Protein AF-A0A0E3QHF1-F1 (afdb_monomer)

Sequence (105 aa):
MGFLDRLFKKKIEGKTAEEWYRLATSETDPEKKIEYFDKVLKLKPDFAGVWNLRGLEYVILKRYEEAIASFDKALEIRPVYPEARYNKEDAETELRKMEMSEAKT

Secondary structure (DSSP, 8-state):
--HHHHHH---BTTB-HHHHHHHHHH---HHHHHHHHHHHHHH-TT-HHHHHHHHHHHHHTT-HHHHHHHHHHHHHH-S--HHHHHHHHHHHHHHHHHHHHHTT-

Organism: NCBI:txid1434109

pLDDT: mean 93.76, std 11.24, range [55.91, 98.88]

Nearest PDB structures (foldseek):
  6vfk-assembly1_A  TM=9.591E-01  e=1.036E-04  synthetic construct
  5hrz-assembly1_A  TM=9.539E-01  e=2.524E-04  synthetic construct
  2vyi-assembly2_B  TM=8.613E-01  e=1.216E-03  Homo sapiens
  1elw-assembly2_B  TM=8.370E-01  e=4.060E-03  Homo sapiens
  6qdl-assembly1_A  TM=8.344E-01  e=7.250E-02  Caenorhabditis elegans

Radius of gyration: 16.13 Å; Cα contacts (8 Å, |Δi|>4): 118; chains: 1; bounding box: 42×28×50 Å

Mean predicted aligned error: 4.38 Å

Solvent-accessible surface area (backbone atoms only — not comparable to full-atom values): 5623 Å² total; per-residue (Å²): 138,55,79,62,61,68,68,75,56,62,59,61,95,88,36,38,42,69,56,27,45,51,50,28,73,72,47,83,54,48,71,61,24,39,55,25,39,53,53,19,35,77,70,41,75,77,44,29,70,52,29,32,52,38,13,52,36,26,49,77,70,68,39,29,68,64,13,35,58,23,15,50,50,14,36,72,68,34,75,90,39,70,68,37,52,53,53,29,57,51,33,55,52,52,44,53,53,50,55,59,53,61,78,73,110

Structure (mmCIF, N/CA/C/O backbone):
data_AF-A0A0E3QHF1-F1
#
_entry.id   AF-A0A0E3QHF1-F1
#
loop_
_atom_site.group_PDB
_atom_site.id
_atom_site.type_symbol
_atom_site.label_atom_id
_atom_site.label_alt_id
_atom_site.label_comp_id
_atom_site.label_asym_id
_atom_site.label_entity_id
_atom_site.label_seq_id
_atom_site.pdbx_PDB_ins_code
_atom_site.Cartn_x
_atom_site.Cartn_y
_atom_site.Cartn_z
_atom_site.occupancy
_atom_site.B_iso_or_equiv
_atom_site.auth_seq_id
_atom_site.auth_comp_id
_atom_site.auth_asym_id
_atom_site.auth_atom_id
_atom_site.pdbx_PDB_model_num
ATOM 1 N N . MET A 1 1 ? 22.243 1.502 -28.410 1.00 59.91 1 MET A N 1
ATOM 2 C CA . MET A 1 1 ? 21.033 1.215 -27.605 1.00 59.91 1 MET A CA 1
ATOM 3 C C . MET A 1 1 ? 19.998 0.562 -28.499 1.00 59.91 1 MET A C 1
ATOM 5 O O . MET A 1 1 ? 19.655 1.139 -29.524 1.00 59.91 1 MET A O 1
ATOM 9 N N . GLY A 1 2 ? 19.583 -0.661 -28.163 1.00 68.44 2 GLY A N 1
ATOM 10 C CA . GLY A 1 2 ? 18.682 -1.474 -28.987 1.00 68.44 2 GLY A CA 1
ATOM 11 C C . GLY A 1 2 ? 17.204 -1.168 -28.735 1.00 68.44 2 GLY A C 1
ATOM 12 O O . GLY A 1 2 ? 16.838 -0.662 -27.681 1.00 68.44 2 GLY A O 1
ATOM 13 N N . PHE A 1 3 ? 16.342 -1.514 -29.691 1.00 64.12 3 PHE A N 1
ATOM 14 C CA . PHE A 1 3 ? 14.875 -1.432 -29.586 1.00 64.12 3 PHE A CA 1
ATOM 15 C C . PHE A 1 3 ? 14.327 -2.027 -28.271 1.00 64.12 3 PHE A C 1
ATOM 17 O O . PHE A 1 3 ? 13.407 -1.478 -27.669 1.00 64.12 3 PHE A O 1
ATOM 24 N N . LEU A 1 4 ? 14.979 -3.082 -27.774 1.00 55.91 4 LEU A N 1
ATOM 25 C CA . LEU A 1 4 ? 14.658 -3.745 -26.512 1.00 55.91 4 LEU A CA 1
ATOM 26 C C . LEU A 1 4 ? 14.948 -2.879 -25.271 1.00 55.91 4 LEU A C 1
ATOM 28 O O . LEU A 1 4 ? 14.126 -2.848 -24.363 1.00 55.91 4 LEU A O 1
ATOM 32 N N . ASP A 1 5 ? 16.028 -2.085 -25.245 1.00 56.81 5 ASP A N 1
ATOM 33 C CA . ASP A 1 5 ? 16.307 -1.158 -24.124 1.00 56.81 5 ASP A CA 1
ATOM 34 C C . ASP A 1 5 ? 15.168 -0.146 -23.925 1.00 56.81 5 ASP A C 1
ATOM 36 O O . ASP A 1 5 ? 14.873 0.267 -22.802 1.00 56.81 5 ASP A O 1
ATOM 40 N N . ARG A 1 6 ? 14.520 0.251 -25.028 1.00 57.88 6 ARG A N 1
ATOM 41 C CA . ARG A 1 6 ? 13.408 1.210 -25.042 1.00 57.88 6 ARG A CA 1
ATOM 42 C C . ARG A 1 6 ? 12.093 0.583 -24.560 1.00 57.88 6 ARG A C 1
ATOM 44 O O . ARG A 1 6 ? 11.258 1.292 -24.010 1.00 57.88 6 ARG A O 1
ATOM 51 N N . LEU A 1 7 ? 11.939 -0.732 -24.732 1.00 57.00 7 LEU A N 1
ATOM 52 C CA . LEU A 1 7 ? 10.815 -1.530 -24.233 1.00 57.00 7 LEU A CA 1
ATOM 53 C C . LEU A 1 7 ? 10.945 -1.851 -22.735 1.00 57.00 7 LEU A C 1
ATOM 55 O O . LEU A 1 7 ? 9.943 -1.839 -22.027 1.00 57.00 7 LEU A O 1
ATOM 59 N N . PHE A 1 8 ? 12.163 -2.085 -22.233 1.00 58.88 8 PHE A N 1
ATOM 60 C CA . PHE A 1 8 ? 12.375 -2.558 -20.856 1.00 58.88 8 PHE A CA 1
ATOM 61 C C . PHE A 1 8 ? 12.570 -1.466 -19.801 1.00 58.88 8 PHE A C 1
ATOM 63 O O . PHE A 1 8 ? 12.551 -1.765 -18.609 1.00 58.88 8 PHE A O 1
ATOM 70 N N . LYS A 1 9 ? 12.728 -0.197 -20.188 1.00 72.94 9 LYS A N 1
ATOM 71 C CA . LYS A 1 9 ? 12.908 0.905 -19.227 1.00 72.94 9 LYS A CA 1
ATOM 72 C C . LYS A 1 9 ? 11.850 1.977 -19.416 1.00 72.94 9 LYS A C 1
ATOM 74 O O . LYS A 1 9 ? 12.171 3.134 -19.686 1.00 72.94 9 LYS A O 1
ATOM 79 N N . LYS A 1 10 ? 10.576 1.597 -19.257 1.00 87.88 10 LYS A N 1
ATOM 80 C CA . LYS A 1 10 ? 9.510 2.589 -19.089 1.00 87.88 10 LYS A CA 1
ATOM 81 C C . LYS A 1 10 ? 9.854 3.438 -17.864 1.00 87.88 10 LYS A C 1
ATOM 83 O O . LYS A 1 10 ? 10.180 2.916 -16.797 1.00 87.88 10 LYS A O 1
ATOM 88 N N . LYS A 1 11 ? 9.829 4.751 -18.054 1.00 93.75 11 LYS A N 1
ATOM 89 C CA . LYS A 1 11 ? 10.159 5.737 -17.031 1.00 93.75 11 LYS A CA 1
ATOM 90 C C . LYS A 1 11 ? 8.994 6.689 -16.856 1.00 93.75 11 LYS A C 1
ATOM 92 O O . LYS A 1 11 ? 8.345 7.049 -17.835 1.00 93.75 11 LYS A O 1
ATOM 97 N N . ILE A 1 12 ? 8.789 7.134 -15.628 1.00 94.00 12 ILE A N 1
ATOM 98 C CA . ILE A 1 12 ? 7.993 8.323 -15.331 1.00 94.00 12 ILE A CA 1
ATOM 99 C C . ILE A 1 12 ? 8.872 9.279 -14.542 1.00 94.00 12 ILE A C 1
ATOM 101 O O . ILE A 1 12 ? 9.661 8.838 -13.703 1.00 94.00 12 ILE A O 1
ATOM 105 N N . GLU A 1 13 ? 8.798 10.567 -14.882 1.00 95.06 13 GLU A N 1
ATOM 106 C CA . GLU A 1 13 ? 9.640 11.605 -14.266 1.00 95.06 13 GLU A CA 1
ATOM 107 C C . GLU A 1 13 ? 11.145 11.239 -14.302 1.00 95.06 13 GLU A C 1
ATOM 109 O O . GLU A 1 13 ? 11.905 11.446 -13.359 1.00 95.06 13 GLU A O 1
ATOM 114 N N . GLY A 1 14 ? 11.585 10.623 -15.407 1.00 95.06 14 GLY A N 1
ATOM 115 C CA . GLY A 1 14 ? 12.985 10.247 -15.639 1.00 95.06 14 GLY A CA 1
ATOM 116 C C . GLY A 1 14 ? 13.482 8.994 -14.903 1.00 95.06 14 GLY A C 1
ATOM 117 O O . GLY A 1 14 ? 14.601 8.548 -15.187 1.00 95.06 14 GLY A O 1
ATOM 118 N N . LYS A 1 15 ? 12.667 8.383 -14.032 1.00 95.81 15 LYS A N 1
ATOM 119 C CA . LYS A 1 15 ? 13.035 7.216 -13.215 1.00 95.81 15 LYS A CA 1
ATOM 120 C C . LYS A 1 15 ? 12.223 5.969 -13.569 1.00 95.81 15 LYS A C 1
ATOM 122 O O . LYS A 1 1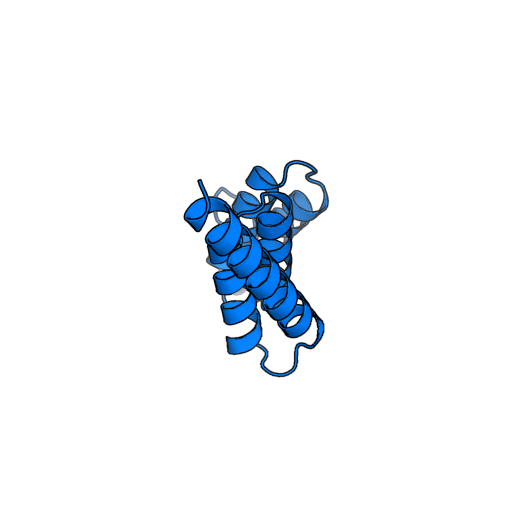5 ? 11.070 6.044 -13.990 1.00 95.81 15 LYS A O 1
ATOM 127 N N . THR A 1 16 ? 12.865 4.820 -13.421 1.00 96.06 16 THR A N 1
ATOM 128 C CA . THR A 1 16 ? 12.299 3.472 -13.561 1.00 96.06 16 THR A CA 1
ATOM 129 C C . THR A 1 16 ? 11.511 3.063 -12.316 1.00 96.06 16 THR A C 1
ATOM 131 O O . THR A 1 16 ? 11.594 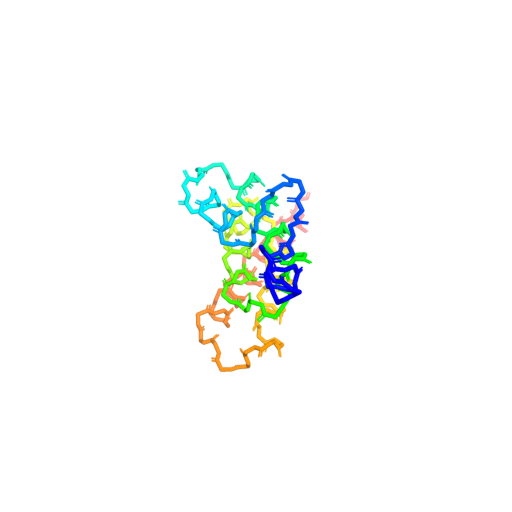3.712 -11.272 1.00 96.06 16 THR A O 1
ATOM 134 N N . ALA A 1 17 ? 10.771 1.956 -12.407 1.00 95.38 17 ALA A N 1
ATOM 135 C CA . ALA A 1 17 ? 10.081 1.378 -11.258 1.00 95.38 17 ALA A CA 1
ATOM 136 C C . ALA A 1 17 ? 11.070 0.983 -10.153 1.00 95.38 17 ALA A C 1
ATOM 138 O O . ALA A 1 17 ? 10.803 1.234 -8.985 1.00 95.38 17 ALA A O 1
ATOM 139 N N . GLU A 1 18 ? 12.234 0.423 -10.500 1.00 95.50 18 GLU A N 1
ATOM 140 C CA . GLU A 1 18 ? 13.254 0.056 -9.512 1.00 95.50 18 GLU A CA 1
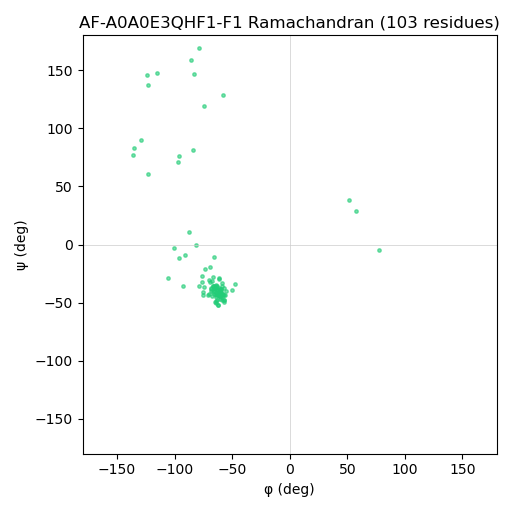ATOM 141 C C . GLU A 1 18 ? 13.831 1.285 -8.797 1.00 95.50 18 GLU A C 1
ATOM 143 O O . GLU A 1 18 ? 14.114 1.240 -7.602 1.00 95.50 18 GLU A O 1
ATOM 148 N N . GLU A 1 19 ? 14.014 2.394 -9.515 1.00 97.25 19 GLU A N 1
ATOM 149 C CA . GLU A 1 19 ? 14.500 3.644 -8.928 1.00 97.25 19 GLU A CA 1
ATOM 150 C C . GLU A 1 19 ? 13.468 4.293 -8.009 1.00 97.25 19 GLU A C 1
ATOM 152 O O . GLU A 1 19 ? 13.836 4.724 -6.918 1.00 97.25 19 GLU A O 1
ATOM 157 N N . TRP A 1 20 ? 12.192 4.317 -8.406 1.00 98.31 20 TRP A N 1
ATOM 158 C CA . TRP A 1 20 ? 11.111 4.776 -7.532 1.00 98.31 20 TRP A CA 1
ATOM 159 C C . TRP A 1 20 ? 10.952 3.890 -6.298 1.00 98.31 20 TRP A C 1
ATOM 161 O O . TRP A 1 20 ? 10.830 4.409 -5.193 1.00 98.31 20 TRP A O 1
ATOM 171 N N . TYR A 1 21 ? 11.046 2.570 -6.461 1.00 98.06 21 TYR A N 1
ATOM 172 C CA . TYR A 1 21 ? 10.984 1.630 -5.345 1.00 98.06 21 TYR A CA 1
ATOM 173 C C . TYR A 1 21 ? 12.133 1.853 -4.360 1.00 98.06 21 TYR A C 1
ATOM 175 O O . TYR A 1 21 ? 11.908 1.909 -3.156 1.00 98.06 21 TYR A O 1
ATOM 183 N N . ARG A 1 22 ? 13.358 2.066 -4.860 1.00 98.31 22 ARG A N 1
ATOM 184 C CA . ARG A 1 22 ? 14.511 2.381 -4.006 1.00 98.31 22 ARG A CA 1
ATOM 185 C C . ARG A 1 22 ? 14.276 3.648 -3.186 1.00 98.31 22 ARG A C 1
ATOM 187 O O . ARG A 1 22 ? 14.539 3.630 -1.988 1.00 98.31 22 ARG A O 1
ATOM 194 N N . LEU A 1 23 ? 13.762 4.708 -3.817 1.00 98.19 23 LEU A N 1
ATOM 195 C CA . LEU A 1 23 ? 13.423 5.950 -3.120 1.00 98.19 23 LEU A CA 1
ATOM 196 C C . LEU A 1 23 ? 12.370 5.710 -2.035 1.00 98.19 23 LEU A C 1
ATOM 198 O O . LEU A 1 23 ? 12.574 6.148 -0.909 1.00 98.19 23 LEU A O 1
ATOM 202 N N . ALA A 1 24 ? 11.317 4.944 -2.335 1.00 97.75 24 ALA A N 1
ATOM 203 C CA . ALA A 1 24 ? 10.298 4.565 -1.357 1.00 97.75 24 ALA A CA 1
ATOM 204 C C . ALA A 1 24 ? 10.882 3.799 -0.160 1.00 97.75 24 ALA A C 1
ATOM 206 O O . ALA A 1 24 ? 10.531 4.076 0.980 1.00 97.75 24 ALA A O 1
ATOM 207 N N . THR A 1 25 ? 11.815 2.871 -0.388 1.00 96.12 25 THR A N 1
ATOM 208 C CA . THR A 1 25 ? 12.440 2.103 0.704 1.00 96.12 25 THR A CA 1
ATOM 209 C C . THR A 1 25 ? 13.436 2.902 1.546 1.00 96.12 25 THR A C 1
ATOM 211 O O . THR A 1 25 ? 13.725 2.503 2.669 1.00 96.12 25 THR A O 1
ATOM 214 N N . SER A 1 26 ? 13.981 4.002 1.015 1.00 97.00 26 SER A N 1
ATOM 215 C CA . SER A 1 26 ? 14.901 4.893 1.739 1.00 97.00 26 SER A CA 1
ATOM 216 C C . SER A 1 26 ? 14.216 6.103 2.376 1.00 97.00 26 SER A C 1
ATOM 218 O O . SER A 1 26 ? 14.854 6.837 3.124 1.00 97.00 26 SER A O 1
ATOM 220 N N . GLU A 1 27 ? 12.956 6.350 2.029 1.00 97.88 27 GLU A N 1
ATOM 221 C CA . GLU A 1 27 ? 12.163 7.455 2.555 1.00 97.88 27 GLU A CA 1
ATOM 222 C C . GLU A 1 27 ? 11.547 7.067 3.904 1.00 97.88 27 GLU A C 1
ATOM 224 O O . GLU A 1 27 ? 11.214 5.905 4.147 1.00 97.88 27 GLU A O 1
ATOM 229 N N . THR A 1 28 ? 11.413 8.051 4.788 1.00 97.38 28 THR A N 1
ATOM 230 C CA . THR A 1 28 ? 10.838 7.886 6.128 1.00 97.38 28 THR A CA 1
ATOM 231 C C . THR A 1 28 ? 9.434 8.464 6.226 1.00 97.38 28 THR A C 1
ATOM 233 O O . THR A 1 28 ? 8.645 7.993 7.037 1.00 97.38 28 THR A O 1
ATOM 236 N N . ASP A 1 29 ? 9.127 9.483 5.420 1.00 98.25 29 ASP A N 1
ATOM 237 C CA . ASP A 1 29 ? 7.816 10.124 5.406 1.00 98.25 29 ASP A CA 1
ATOM 238 C C . ASP A 1 29 ? 6.770 9.235 4.697 1.00 98.25 29 ASP A C 1
ATOM 240 O O . ASP A 1 29 ? 6.940 8.923 3.513 1.00 98.25 29 ASP A O 1
ATOM 244 N N . PRO A 1 30 ? 5.692 8.812 5.383 1.00 98.06 30 PRO A N 1
ATOM 245 C CA . PRO A 1 30 ? 4.728 7.864 4.823 1.00 98.06 30 PRO A CA 1
ATOM 246 C C . PRO A 1 30 ? 3.967 8.407 3.603 1.00 98.06 30 PRO A C 1
ATOM 248 O O . PRO A 1 30 ? 3.743 7.658 2.654 1.00 98.06 30 PRO A O 1
ATOM 251 N N . GLU A 1 31 ? 3.629 9.700 3.561 1.00 98.50 31 GLU A N 1
ATOM 252 C CA . GLU A 1 31 ? 2.942 10.303 2.406 1.00 98.50 31 GLU A CA 1
ATOM 253 C C . GLU A 1 31 ? 3.850 10.297 1.165 1.00 98.50 31 GLU A C 1
ATOM 255 O O . GLU A 1 31 ? 3.432 9.897 0.074 1.00 98.50 31 GLU A O 1
ATOM 260 N N . LYS A 1 32 ? 5.136 10.637 1.321 1.00 98.38 32 LYS A N 1
ATOM 261 C CA . LYS A 1 32 ? 6.109 10.535 0.219 1.00 98.38 32 LYS A CA 1
ATOM 262 C C . LYS A 1 32 ? 6.348 9.096 -0.224 1.00 98.38 32 LYS A C 1
ATOM 264 O O . LYS A 1 32 ? 6.489 8.843 -1.422 1.00 98.38 32 LYS A O 1
ATOM 269 N N . LYS A 1 33 ? 6.387 8.136 0.708 1.00 98.62 33 LYS A N 1
ATOM 270 C CA . LYS A 1 33 ? 6.508 6.708 0.364 1.00 98.62 33 LYS A CA 1
ATOM 271 C C . LYS A 1 33 ? 5.334 6.249 -0.486 1.00 98.62 33 LYS A C 1
ATOM 273 O O . LYS A 1 33 ? 5.562 5.586 -1.497 1.00 98.62 33 LYS A O 1
ATOM 278 N N . ILE A 1 34 ? 4.112 6.645 -0.129 1.00 98.81 34 ILE A N 1
ATOM 279 C CA . ILE A 1 34 ? 2.907 6.382 -0.924 1.00 98.81 34 ILE A CA 1
ATOM 280 C C . ILE A 1 34 ? 3.049 6.982 -2.322 1.00 98.81 34 ILE A C 1
ATOM 282 O O . ILE A 1 34 ? 2.843 6.267 -3.301 1.00 98.81 34 ILE A O 1
ATOM 286 N N . GLU A 1 35 ? 3.481 8.241 -2.446 1.00 98.62 35 GLU A N 1
ATOM 287 C CA . GLU A 1 35 ? 3.677 8.879 -3.756 1.00 98.62 35 GLU A CA 1
ATOM 288 C C . GLU A 1 35 ? 4.693 8.108 -4.622 1.00 98.62 35 GLU A C 1
ATOM 290 O O . GLU A 1 35 ? 4.484 7.885 -5.820 1.00 98.62 35 GLU A O 1
ATOM 295 N N . TYR A 1 36 ? 5.797 7.652 -4.027 1.00 98.69 36 TYR A N 1
ATOM 296 C CA . TYR A 1 36 ? 6.791 6.845 -4.730 1.00 98.69 36 TYR A CA 1
ATOM 297 C C . TYR A 1 36 ? 6.260 5.454 -5.091 1.00 98.69 36 TYR A C 1
ATOM 299 O O . TYR A 1 36 ? 6.498 4.993 -6.210 1.00 98.69 36 TYR A O 1
ATOM 307 N N . PHE A 1 37 ? 5.503 4.793 -4.214 1.00 98.69 37 PHE A N 1
ATOM 308 C CA . PHE A 1 37 ? 4.844 3.527 -4.534 1.00 98.69 37 PHE A CA 1
ATOM 309 C C . PHE A 1 37 ? 3.805 3.686 -5.647 1.00 98.69 37 PHE A C 1
ATOM 311 O O . PHE A 1 37 ? 3.785 2.865 -6.562 1.00 98.69 37 PHE A O 1
ATOM 318 N N . ASP A 1 38 ? 3.034 4.772 -5.672 1.00 98.69 38 ASP A N 1
ATOM 319 C CA . ASP A 1 38 ? 2.117 5.089 -6.772 1.00 98.69 38 ASP A CA 1
ATOM 320 C C . ASP A 1 38 ? 2.867 5.227 -8.101 1.00 98.69 38 ASP A C 1
ATOM 322 O O . ASP A 1 38 ? 2.404 4.765 -9.149 1.00 98.69 38 ASP A O 1
ATOM 326 N N . LYS A 1 39 ? 4.071 5.809 -8.075 1.00 98.56 39 LYS A N 1
ATOM 327 C CA . LYS A 1 39 ? 4.948 5.877 -9.249 1.00 98.56 39 LYS A CA 1
ATOM 328 C C . LYS A 1 39 ? 5.438 4.492 -9.687 1.00 98.56 39 LYS A C 1
ATOM 330 O O . LYS A 1 39 ? 5.439 4.196 -10.886 1.00 98.56 39 LYS A O 1
ATOM 335 N N . VAL A 1 40 ? 5.786 3.611 -8.748 1.00 98.31 40 VAL A N 1
ATOM 336 C CA . VAL A 1 40 ? 6.107 2.207 -9.063 1.00 98.31 40 VAL A CA 1
ATOM 337 C C . VAL A 1 40 ? 4.907 1.508 -9.702 1.00 98.31 40 VAL A C 1
ATOM 339 O O . VAL A 1 40 ? 5.061 0.885 -10.750 1.00 98.31 40 VAL A O 1
ATOM 342 N N . LEU A 1 41 ? 3.710 1.663 -9.136 1.00 98.19 41 LEU A N 1
ATOM 343 C CA . LEU A 1 41 ? 2.484 0.997 -9.585 1.00 98.19 41 LEU A CA 1
ATOM 344 C C . LEU A 1 41 ? 1.974 1.521 -10.936 1.00 98.19 41 LEU A C 1
ATOM 346 O O . LEU A 1 41 ? 1.458 0.748 -11.737 1.00 98.19 41 LEU A O 1
ATOM 350 N N . LYS A 1 42 ? 2.210 2.797 -11.273 1.00 97.62 42 LYS A N 1
ATOM 351 C CA . LYS A 1 42 ? 1.984 3.333 -12.635 1.00 97.62 42 LYS A CA 1
ATOM 352 C C . LYS A 1 42 ? 2.849 2.644 -13.699 1.00 97.62 42 LYS A C 1
ATOM 354 O O . LYS A 1 42 ? 2.481 2.601 -14.878 1.00 97.62 42 LYS A O 1
ATOM 359 N N . LEU A 1 43 ? 4.026 2.156 -13.309 1.00 95.94 43 LEU A N 1
ATOM 360 C CA . LEU A 1 43 ? 4.958 1.451 -14.188 1.00 95.94 43 LEU A CA 1
ATOM 361 C C . LEU A 1 43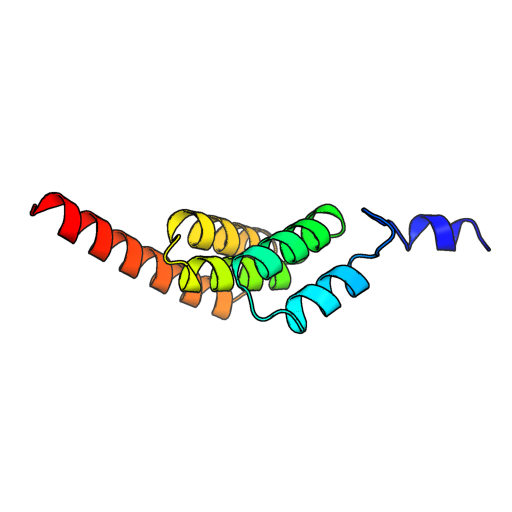 ? 4.763 -0.073 -14.157 1.00 95.94 43 LEU A C 1
ATOM 363 O O . LEU A 1 43 ? 4.929 -0.706 -15.198 1.00 95.94 43 LEU A O 1
ATOM 367 N N . LYS A 1 44 ? 4.417 -0.637 -12.994 1.00 96.44 44 LYS A N 1
ATOM 368 C CA . LYS A 1 44 ? 4.226 -2.071 -12.720 1.00 96.44 44 LYS A CA 1
ATOM 369 C C . LYS A 1 44 ? 2.957 -2.287 -11.873 1.00 96.44 44 LYS A C 1
ATOM 371 O O . LYS A 1 44 ? 3.060 -2.471 -10.658 1.00 96.44 44 LYS A O 1
ATOM 376 N N . PRO A 1 45 ? 1.759 -2.218 -12.481 1.00 97.44 45 PRO A N 1
ATOM 377 C CA . PRO A 1 45 ? 0.492 -2.287 -11.744 1.00 97.44 45 PRO A CA 1
ATOM 378 C C . PRO A 1 45 ? 0.211 -3.667 -11.137 1.00 97.44 45 PRO A C 1
ATOM 380 O O . PRO A 1 45 ? -0.578 -3.774 -10.205 1.00 97.44 45 PRO A O 1
ATOM 383 N N . ASP A 1 46 ? 0.871 -4.711 -11.632 1.00 97.44 46 ASP A N 1
ATOM 384 C CA . ASP A 1 46 ? 0.804 -6.101 -11.178 1.00 97.44 46 ASP A CA 1
ATOM 385 C C . ASP A 1 46 ? 1.802 -6.419 -10.046 1.00 97.44 46 ASP A C 1
ATOM 387 O O . ASP A 1 46 ? 2.000 -7.576 -9.674 1.00 97.44 46 ASP A O 1
ATOM 391 N N . PHE A 1 47 ? 2.443 -5.409 -9.453 1.00 97.94 47 PHE A N 1
ATOM 392 C CA . PHE A 1 47 ? 3.377 -5.628 -8.356 1.00 97.94 47 PHE A CA 1
ATOM 393 C C . PHE A 1 47 ? 2.642 -5.724 -7.008 1.00 97.94 47 PHE A C 1
ATOM 395 O O . PHE A 1 47 ? 2.623 -4.780 -6.217 1.00 97.94 47 PHE A O 1
ATOM 402 N N . ALA A 1 48 ? 2.092 -6.906 -6.707 1.00 98.62 48 ALA A N 1
ATOM 403 C CA . ALA A 1 48 ? 1.340 -7.178 -5.472 1.00 98.62 48 ALA A CA 1
ATOM 404 C C . ALA A 1 48 ? 2.070 -6.751 -4.181 1.00 98.62 48 ALA A C 1
ATOM 406 O O . ALA A 1 48 ? 1.453 -6.223 -3.260 1.00 98.62 48 ALA A O 1
ATOM 407 N N . GLY A 1 49 ? 3.392 -6.945 -4.113 1.00 98.50 49 GLY A N 1
ATOM 408 C CA . GLY A 1 49 ? 4.192 -6.539 -2.952 1.00 98.50 49 GLY A CA 1
ATOM 409 C C . GLY A 1 49 ? 4.159 -5.030 -2.691 1.00 98.50 49 GLY A C 1
ATOM 410 O O . GLY A 1 49 ? 4.084 -4.611 -1.541 1.00 98.50 49 GLY A O 1
ATOM 411 N N . VAL A 1 50 ? 4.151 -4.210 -3.745 1.00 98.62 50 VAL A N 1
ATOM 412 C CA . VAL A 1 50 ? 4.103 -2.745 -3.617 1.00 98.62 50 VAL A CA 1
ATOM 413 C C . VAL A 1 50 ? 2.712 -2.270 -3.217 1.00 98.62 50 VAL A C 1
ATOM 415 O O . VAL A 1 50 ? 2.608 -1.364 -2.398 1.00 98.62 50 VAL A O 1
ATOM 418 N N . TRP A 1 51 ? 1.652 -2.914 -3.709 1.00 98.88 51 TRP A N 1
ATOM 419 C CA . TRP A 1 51 ? 0.295 -2.673 -3.211 1.00 98.88 51 TRP A CA 1
ATOM 420 C C . TRP A 1 51 ? 0.182 -2.946 -1.706 1.00 98.88 51 TRP A C 1
ATOM 422 O O . TRP A 1 51 ? -0.362 -2.122 -0.978 1.00 98.88 51 TRP A O 1
ATOM 432 N N . ASN A 1 52 ? 0.772 -4.042 -1.217 1.00 98.81 52 ASN A N 1
ATOM 433 C CA . ASN A 1 52 ? 0.814 -4.323 0.219 1.00 98.81 52 ASN A CA 1
ATOM 434 C C . ASN A 1 52 ? 1.626 -3.272 1.000 1.00 98.81 52 ASN A C 1
ATOM 436 O O . ASN A 1 52 ? 1.171 -2.794 2.032 1.00 98.81 52 ASN A O 1
ATOM 440 N N . LEU A 1 53 ? 2.807 -2.875 0.512 1.00 98.75 53 LEU A N 1
ATOM 441 C CA . LEU A 1 53 ? 3.619 -1.844 1.173 1.00 98.75 53 LEU A CA 1
ATOM 442 C C . LEU A 1 53 ? 2.900 -0.491 1.222 1.00 98.75 53 LEU A C 1
ATOM 444 O O . LEU A 1 53 ? 2.866 0.140 2.270 1.00 98.75 53 LEU A O 1
ATOM 448 N N . ARG A 1 54 ? 2.260 -0.083 0.124 1.00 98.81 54 ARG A N 1
ATOM 449 C CA . ARG A 1 54 ? 1.421 1.120 0.066 1.00 98.81 54 ARG A CA 1
ATOM 450 C C . ARG A 1 54 ? 0.306 1.080 1.113 1.00 98.81 54 ARG A C 1
ATOM 452 O O . ARG A 1 54 ? 0.087 2.076 1.792 1.00 98.81 54 ARG A O 1
ATOM 459 N N . GLY A 1 55 ? -0.363 -0.065 1.268 1.00 98.81 55 GLY A N 1
ATOM 460 C CA . GLY A 1 55 ? -1.389 -0.252 2.295 1.00 98.81 55 GLY A CA 1
ATOM 461 C C . GLY A 1 55 ? -0.854 -0.056 3.714 1.00 98.81 55 GLY A C 1
ATOM 462 O O . GLY A 1 55 ? -1.481 0.634 4.510 1.00 98.81 55 GLY A O 1
ATOM 463 N N . LEU A 1 56 ? 0.339 -0.579 4.015 1.00 98.81 56 LEU A N 1
ATOM 464 C CA . LEU A 1 56 ? 0.984 -0.389 5.320 1.00 98.81 56 LEU A CA 1
ATOM 465 C C . LEU A 1 56 ? 1.286 1.086 5.625 1.00 98.81 56 LEU A C 1
ATOM 467 O O . LEU A 1 56 ? 1.085 1.523 6.755 1.00 98.81 56 LEU A O 1
ATOM 471 N N . GLU A 1 57 ? 1.717 1.874 4.637 1.00 98.81 57 GLU A N 1
ATOM 472 C CA . GLU A 1 57 ? 1.934 3.313 4.850 1.00 98.81 57 GLU A CA 1
ATOM 473 C C . GLU A 1 57 ? 0.620 4.059 5.140 1.00 98.81 57 GLU A C 1
ATOM 475 O O . GLU A 1 57 ? 0.592 4.952 5.986 1.00 98.81 57 GLU A O 1
ATOM 480 N N . TYR A 1 58 ? -0.495 3.661 4.515 1.00 98.88 58 TYR A N 1
ATOM 481 C CA . TYR A 1 58 ? -1.812 4.206 4.861 1.00 98.88 58 TYR A CA 1
ATOM 482 C C . TYR A 1 58 ? -2.268 3.814 6.272 1.00 98.88 58 TYR A C 1
ATOM 484 O O . TYR A 1 58 ? -2.858 4.644 6.964 1.00 98.88 58 TYR A O 1
ATOM 492 N N . VAL A 1 59 ? -1.944 2.601 6.741 1.00 98.62 59 VAL A N 1
ATOM 493 C CA . VAL A 1 59 ? -2.191 2.192 8.138 1.00 98.62 59 VAL A CA 1
ATOM 494 C C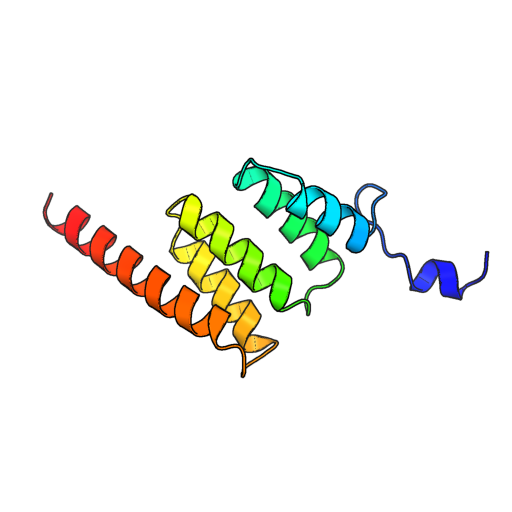 . VAL A 1 59 ? -1.433 3.094 9.115 1.00 98.62 59 VAL A C 1
ATOM 496 O O . VAL A 1 59 ? -2.019 3.548 10.096 1.00 98.62 59 VAL A O 1
ATOM 499 N N . ILE A 1 60 ? -0.165 3.420 8.834 1.00 98.31 60 ILE A N 1
ATOM 500 C CA . ILE A 1 60 ? 0.632 4.357 9.655 1.00 98.31 60 ILE A CA 1
ATOM 501 C C . ILE A 1 60 ? -0.060 5.725 9.755 1.00 98.31 60 ILE A C 1
ATOM 503 O O . ILE A 1 60 ? -0.062 6.350 10.817 1.00 98.31 60 ILE A O 1
ATOM 507 N N . LEU A 1 61 ? -0.686 6.166 8.665 1.00 98.44 61 LEU A N 1
ATOM 508 C CA . LEU A 1 61 ? -1.439 7.417 8.581 1.00 98.44 61 LEU A CA 1
ATOM 509 C C . LEU A 1 61 ? -2.873 7.327 9.127 1.00 98.44 61 LEU A C 1
ATOM 511 O O . LEU A 1 61 ? -3.581 8.331 9.106 1.00 98.44 61 LEU A O 1
ATOM 515 N N . LYS A 1 62 ? -3.306 6.156 9.617 1.00 97.94 62 LYS A N 1
ATOM 516 C CA . LYS A 1 62 ? -4.686 5.865 10.057 1.00 97.94 62 LYS A CA 1
ATOM 517 C C . LYS A 1 62 ? -5.751 6.092 8.974 1.00 97.94 62 LYS A C 1
ATOM 519 O O . LYS A 1 62 ? -6.896 6.405 9.276 1.00 97.94 62 LYS A O 1
ATOM 524 N N . ARG A 1 63 ? -5.363 5.938 7.709 1.00 98.62 63 ARG A N 1
ATOM 525 C CA . ARG A 1 63 ? -6.219 6.042 6.518 1.00 98.62 63 ARG A CA 1
ATOM 526 C C . ARG A 1 63 ? -6.650 4.638 6.099 1.00 98.62 63 ARG A C 1
ATOM 528 O O . ARG A 1 63 ? -6.101 4.046 5.168 1.00 98.62 63 ARG A O 1
ATOM 535 N N . TYR A 1 64 ? -7.523 4.037 6.902 1.00 98.62 64 TYR A N 1
ATOM 536 C CA . TYR A 1 64 ? -7.781 2.597 6.846 1.00 98.62 64 TYR A CA 1
ATOM 537 C C . TYR A 1 64 ? -8.507 2.174 5.566 1.00 98.62 64 TYR A C 1
ATOM 539 O O . TYR A 1 64 ? -8.221 1.106 5.029 1.00 98.62 64 TYR A O 1
ATOM 547 N N . GLU A 1 65 ? -9.371 3.018 5.012 1.00 98.69 65 GLU A N 1
ATOM 548 C CA . GLU A 1 65 ? -10.077 2.766 3.759 1.00 98.69 65 GLU A CA 1
ATOM 549 C C . GLU A 1 65 ? -9.105 2.639 2.577 1.00 98.69 65 GLU A C 1
ATOM 551 O O . GLU A 1 65 ? -9.170 1.673 1.809 1.00 98.69 65 GLU A O 1
ATOM 556 N N . GLU A 1 66 ? -8.149 3.565 2.439 1.00 98.81 66 GLU A N 1
ATOM 557 C CA . GLU A 1 66 ? -7.119 3.478 1.399 1.00 98.81 66 GLU A CA 1
ATOM 558 C C . GLU A 1 66 ? -6.145 2.314 1.626 1.00 98.81 66 GLU A C 1
ATOM 560 O O . GLU A 1 66 ? -5.649 1.719 0.655 1.00 98.81 66 GLU A O 1
ATOM 565 N N . ALA A 1 67 ? -5.885 1.959 2.889 1.00 98.88 67 ALA A N 1
ATOM 566 C CA . ALA A 1 67 ? -5.103 0.779 3.231 1.00 98.88 67 ALA A CA 1
ATOM 567 C C . ALA A 1 67 ? -5.789 -0.502 2.736 1.00 98.88 67 ALA A C 1
ATOM 569 O O . ALA A 1 67 ? -5.179 -1.273 1.989 1.00 98.88 67 ALA A O 1
ATOM 570 N N . ILE A 1 68 ? -7.071 -0.685 3.072 1.00 98.88 68 ILE A N 1
ATOM 571 C CA . ILE A 1 68 ? -7.892 -1.833 2.662 1.00 98.88 68 ILE A CA 1
ATOM 572 C C . ILE A 1 68 ? -7.930 -1.943 1.137 1.00 98.88 68 ILE A C 1
ATOM 574 O O . ILE A 1 68 ? -7.627 -3.008 0.600 1.00 98.88 68 ILE A O 1
ATOM 578 N N . ALA A 1 69 ? -8.185 -0.839 0.427 1.00 98.88 69 ALA A N 1
ATOM 579 C CA . ALA A 1 69 ? -8.187 -0.827 -1.036 1.00 98.88 69 ALA A CA 1
ATOM 580 C C . ALA A 1 69 ? -6.836 -1.269 -1.635 1.00 98.88 69 ALA A C 1
ATOM 582 O O . ALA A 1 69 ? -6.788 -1.943 -2.668 1.00 98.88 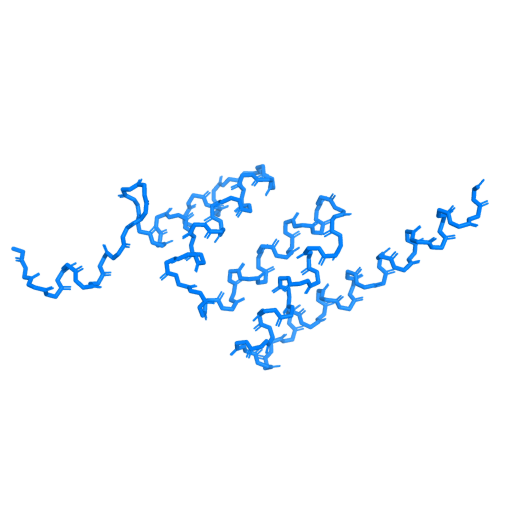69 ALA A O 1
ATOM 583 N N . SER A 1 70 ? -5.726 -0.916 -0.980 1.00 98.88 70 SER A N 1
ATOM 584 C CA . SER A 1 70 ? -4.384 -1.328 -1.403 1.00 98.88 70 SER A CA 1
ATOM 585 C C . SER A 1 70 ? -4.142 -2.821 -1.156 1.00 98.88 70 SER A C 1
ATOM 587 O O . SER A 1 70 ? -3.630 -3.512 -2.038 1.00 98.88 70 SER A O 1
ATOM 589 N N . PHE A 1 71 ? -4.547 -3.350 0.002 1.00 98.88 71 PHE A N 1
ATOM 590 C CA . PHE A 1 71 ? -4.437 -4.782 0.293 1.00 98.88 71 PHE A CA 1
ATOM 591 C C . PHE A 1 71 ? -5.341 -5.628 -0.606 1.00 98.88 71 PHE A C 1
ATOM 593 O O . PHE A 1 71 ? -4.909 -6.677 -1.084 1.00 98.88 71 PHE A O 1
ATOM 600 N N . ASP A 1 72 ? -6.545 -5.150 -0.920 1.00 98.88 72 ASP A N 1
ATOM 601 C CA . ASP A 1 72 ? -7.440 -5.801 -1.875 1.00 98.88 72 ASP A CA 1
ATOM 602 C C . ASP A 1 72 ? -6.806 -5.919 -3.256 1.00 98.88 72 ASP A C 1
ATOM 604 O O . ASP A 1 72 ? -6.823 -6.997 -3.848 1.00 98.88 72 ASP A O 1
ATOM 608 N N . LYS A 1 73 ? -6.148 -4.860 -3.743 1.00 98.81 73 LYS A N 1
ATOM 609 C CA . LYS A 1 73 ? -5.391 -4.942 -4.998 1.00 98.81 73 LYS A CA 1
ATOM 610 C C . LYS A 1 73 ? -4.228 -5.925 -4.926 1.00 98.81 73 LYS A C 1
ATOM 612 O O . LYS A 1 73 ? -4.009 -6.672 -5.880 1.00 98.81 73 LYS A O 1
ATOM 617 N N . ALA A 1 74 ? -3.510 -5.986 -3.804 1.00 98.81 74 ALA A N 1
ATOM 618 C CA . ALA A 1 74 ? -2.462 -6.987 -3.611 1.00 98.81 74 ALA A CA 1
ATOM 619 C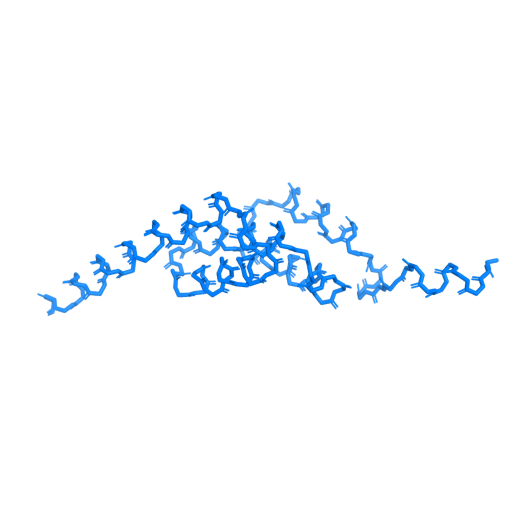 C . ALA A 1 74 ? -3.013 -8.425 -3.682 1.00 98.81 74 ALA A C 1
ATOM 621 O O . ALA A 1 74 ? -2.377 -9.287 -4.292 1.00 98.81 74 ALA A O 1
ATOM 622 N N . LEU A 1 75 ? -4.189 -8.672 -3.096 1.00 98.81 75 LEU A N 1
ATOM 623 C CA . LEU A 1 75 ? -4.861 -9.975 -3.071 1.00 98.81 75 LEU A CA 1
ATOM 624 C C . LEU A 1 75 ? -5.529 -10.336 -4.407 1.00 98.81 75 LEU A C 1
ATOM 626 O O . LEU A 1 75 ? -5.544 -11.508 -4.770 1.00 98.81 75 LEU A O 1
ATOM 630 N N . GLU A 1 76 ? -6.025 -9.358 -5.167 1.00 98.69 76 GLU A N 1
ATOM 631 C CA . GLU A 1 76 ? -6.532 -9.561 -6.532 1.00 98.69 76 GLU A CA 1
ATOM 632 C C . GLU A 1 76 ? -5.422 -10.092 -7.450 1.00 98.69 76 GLU A C 1
ATOM 634 O O . GLU A 1 76 ? -5.625 -11.040 -8.207 1.00 98.69 76 GLU A O 1
ATOM 639 N N . ILE A 1 77 ? -4.221 -9.517 -7.337 1.00 98.56 77 ILE A N 1
ATOM 640 C CA . ILE A 1 77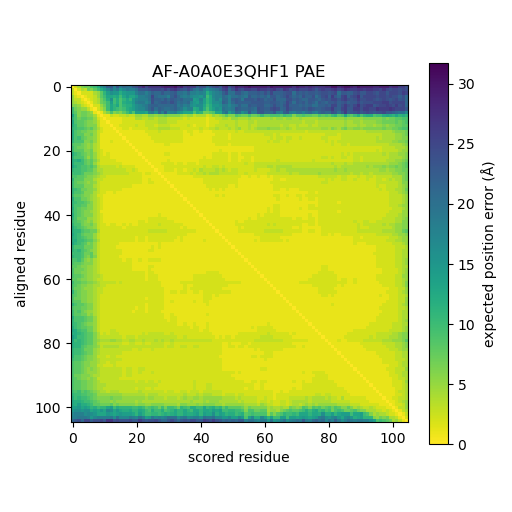 ? -3.050 -9.920 -8.124 1.00 98.56 77 ILE A CA 1
ATOM 641 C C . ILE A 1 77 ? -2.456 -11.232 -7.601 1.00 98.56 77 ILE A C 1
ATOM 643 O O . ILE A 1 77 ? -2.073 -12.107 -8.379 1.00 98.56 77 ILE A O 1
ATOM 647 N N . ARG A 1 78 ? -2.341 -11.370 -6.274 1.00 98.50 78 ARG A N 1
ATOM 648 C CA . ARG A 1 78 ? -1.794 -12.557 -5.613 1.00 98.50 78 ARG A CA 1
ATOM 649 C C . ARG A 1 78 ? -2.753 -13.048 -4.522 1.00 98.50 78 ARG A C 1
ATOM 651 O O . ARG A 1 78 ? -2.579 -12.687 -3.359 1.00 98.50 78 ARG A O 1
ATOM 658 N N . PRO A 1 79 ? -3.697 -13.947 -4.862 1.00 98.44 79 PRO A N 1
ATOM 659 C CA . PRO A 1 79 ? -4.703 -14.440 -3.913 1.00 98.44 79 PRO A CA 1
ATOM 660 C C . PRO A 1 79 ? -4.122 -15.189 -2.708 1.00 98.44 79 PRO A C 1
ATOM 662 O O . PRO A 1 79 ? -4.696 -15.173 -1.618 1.00 98.44 79 PRO A O 1
ATOM 665 N N . VAL A 1 80 ? -2.966 -15.837 -2.893 1.00 98.44 80 VAL A N 1
ATOM 666 C CA . VAL A 1 80 ? -2.203 -16.492 -1.823 1.00 98.44 80 VAL A CA 1
ATOM 667 C C . VAL A 1 80 ? -1.120 -15.528 -1.333 1.00 98.44 80 VAL A C 1
ATOM 669 O O . VAL A 1 80 ? 0.051 -15.644 -1.692 1.00 98.44 80 VAL A O 1
ATOM 672 N N . TYR A 1 81 ? -1.534 -14.531 -0.549 1.00 98.50 81 TYR A N 1
ATOM 673 C CA . TYR A 1 81 ? -0.644 -13.558 0.088 1.00 98.50 81 TYR A CA 1
ATOM 674 C C . TYR A 1 81 ? -1.060 -13.348 1.558 1.00 98.50 81 TYR A C 1
ATOM 676 O O . TYR A 1 81 ? -1.811 -12.417 1.857 1.00 98.50 81 TYR A O 1
ATOM 684 N N . PRO A 1 82 ? -0.624 -14.234 2.477 1.00 98.50 82 PRO A N 1
ATOM 685 C CA . PRO A 1 82 ? -1.062 -14.228 3.874 1.00 98.50 82 PRO A CA 1
ATOM 686 C C . PRO A 1 82 ? -0.836 -12.895 4.590 1.00 98.50 82 PRO A C 1
ATOM 688 O O . PRO A 1 82 ? -1.713 -12.445 5.316 1.00 98.50 82 PRO A O 1
ATOM 691 N N . GLU A 1 83 ? 0.295 -12.235 4.340 1.00 98.50 83 GLU A N 1
ATOM 692 C CA . GLU A 1 83 ? 0.625 -10.949 4.953 1.00 98.50 83 GLU A CA 1
ATOM 693 C C . GLU A 1 83 ? -0.366 -9.858 4.534 1.00 98.50 83 GLU A C 1
ATOM 695 O O . GLU A 1 83 ? -0.858 -9.127 5.385 1.00 98.50 83 GLU A O 1
ATOM 700 N N . ALA A 1 84 ? -0.731 -9.782 3.248 1.00 98.50 84 ALA A N 1
ATOM 701 C CA . ALA A 1 84 ? -1.719 -8.810 2.774 1.00 98.50 84 ALA A CA 1
ATOM 702 C C . ALA A 1 84 ? -3.118 -9.085 3.338 1.00 98.50 84 ALA A C 1
ATOM 704 O O . ALA A 1 84 ? -3.844 -8.147 3.658 1.00 98.50 84 ALA A O 1
ATOM 705 N N . ARG A 1 85 ? -3.490 -10.362 3.502 1.00 98.81 85 ARG A N 1
ATOM 706 C CA . ARG A 1 85 ? -4.761 -10.736 4.137 1.00 98.81 85 ARG A CA 1
ATOM 707 C C . ARG A 1 85 ? -4.795 -10.322 5.605 1.00 98.81 85 ARG A C 1
ATOM 709 O O . ARG A 1 85 ? -5.746 -9.670 6.013 1.00 98.81 85 ARG A O 1
ATOM 716 N N . TYR A 1 86 ? -3.747 -10.651 6.357 1.00 98.69 86 TYR A N 1
ATOM 717 C CA . TYR A 1 86 ? -3.622 -10.259 7.759 1.00 98.69 86 TYR A CA 1
ATOM 718 C C . TYR A 1 86 ? -3.693 -8.735 7.922 1.00 98.69 86 TYR A C 1
ATOM 720 O O . TYR A 1 86 ? -4.480 -8.235 8.718 1.00 98.69 86 TYR A O 1
ATOM 728 N N . ASN A 1 87 ? -2.935 -7.989 7.112 1.00 98.75 87 ASN A N 1
ATOM 729 C CA . ASN A 1 87 ? -2.928 -6.528 7.181 1.00 98.75 87 ASN A CA 1
ATOM 730 C C . ASN A 1 87 ? -4.295 -5.919 6.825 1.00 98.75 87 ASN A C 1
ATOM 732 O O . ASN A 1 87 ? -4.690 -4.914 7.411 1.00 98.75 87 ASN A O 1
ATOM 736 N N . LYS A 1 88 ? -5.029 -6.526 5.882 1.00 98.75 88 LYS A N 1
ATOM 737 C CA . LYS A 1 88 ? -6.395 -6.110 5.550 1.00 98.75 88 LYS A CA 1
ATOM 738 C C . LYS A 1 88 ? -7.344 -6.305 6.731 1.00 98.75 88 LYS A C 1
ATOM 740 O O . LYS A 1 88 ? -8.066 -5.377 7.073 1.00 98.75 88 LYS A O 1
ATOM 745 N N . GLU A 1 89 ? -7.340 -7.489 7.340 1.00 98.69 89 GLU A N 1
ATOM 746 C CA . GLU A 1 89 ? -8.207 -7.811 8.483 1.00 98.69 89 GLU A CA 1
ATOM 747 C C . GLU A 1 89 ? -7.942 -6.878 9.679 1.00 98.69 89 GLU A C 1
ATOM 749 O O . GLU A 1 89 ? -8.878 -6.433 10.354 1.00 98.69 89 GLU A O 1
ATOM 754 N N . ASP A 1 90 ? -6.672 -6.536 9.916 1.00 98.56 90 ASP A N 1
ATOM 755 C CA . ASP A 1 90 ? -6.268 -5.565 10.937 1.00 98.56 90 ASP A CA 1
ATOM 756 C C . ASP A 1 90 ? -6.802 -4.157 10.620 1.00 98.56 90 ASP A C 1
ATOM 758 O O . ASP A 1 90 ? -7.476 -3.543 11.449 1.00 98.56 90 ASP A O 1
ATOM 762 N N . ALA A 1 91 ? -6.618 -3.682 9.383 1.00 98.62 91 ALA A N 1
ATOM 763 C CA . ALA A 1 91 ? -7.128 -2.382 8.947 1.00 98.62 91 ALA A CA 1
ATOM 764 C C . ALA A 1 91 ? -8.666 -2.284 9.020 1.00 98.62 91 ALA A C 1
ATOM 766 O O . ALA A 1 91 ? -9.193 -1.273 9.481 1.00 98.62 91 ALA A O 1
ATOM 767 N N . GLU A 1 92 ? -9.401 -3.334 8.636 1.00 98.69 92 GLU A N 1
ATOM 768 C CA . GLU A 1 92 ? -10.868 -3.399 8.773 1.00 98.69 92 GLU A CA 1
ATOM 769 C C . GLU A 1 92 ? -11.317 -3.344 10.239 1.00 98.69 92 GLU A C 1
ATOM 771 O O . GLU A 1 92 ? -12.352 -2.758 10.573 1.00 98.69 92 GLU A O 1
ATOM 776 N N . THR A 1 93 ? -10.542 -3.961 11.132 1.00 98.44 93 THR A N 1
ATOM 777 C CA . THR A 1 93 ? -10.815 -3.944 12.569 1.00 98.44 93 THR A CA 1
ATOM 778 C C . THR A 1 93 ? -10.629 -2.546 13.151 1.00 98.44 93 THR A C 1
ATOM 780 O O . THR A 1 93 ? -11.480 -2.094 13.922 1.00 98.44 93 THR A O 1
ATOM 783 N N . GLU A 1 94 ? -9.551 -1.853 12.782 1.00 98.25 94 GLU A N 1
ATOM 784 C CA . GLU A 1 94 ? -9.293 -0.480 13.224 1.00 98.25 94 GLU A CA 1
ATOM 785 C C . GLU A 1 94 ? -10.316 0.516 12.663 1.00 98.25 94 GLU A C 1
ATOM 787 O O . GLU A 1 94 ? -10.838 1.332 13.427 1.00 98.25 94 GLU A O 1
ATOM 792 N N . LEU A 1 95 ? -10.704 0.384 11.390 1.00 97.88 95 LEU A N 1
ATOM 793 C CA . LEU A 1 95 ? -11.768 1.195 10.792 1.00 97.88 95 LEU A CA 1
ATOM 794 C C . LEU A 1 95 ? -13.084 1.059 11.570 1.00 97.88 95 LEU A C 1
ATOM 796 O O . LEU A 1 95 ? -13.654 2.054 12.013 1.00 97.88 95 LEU A O 1
ATOM 800 N N . ARG A 1 96 ? -13.517 -0.176 11.859 1.00 97.75 96 ARG A N 1
ATOM 801 C CA . ARG A 1 96 ? -14.743 -0.416 12.639 1.00 97.75 96 ARG A CA 1
ATOM 802 C C . ARG A 1 96 ? -14.676 0.212 14.034 1.00 97.75 96 ARG A C 1
ATOM 804 O O . ARG A 1 96 ? -15.680 0.711 14.541 1.00 97.75 96 ARG A O 1
ATOM 811 N N . LYS A 1 97 ? -13.517 0.158 14.702 1.00 96.62 97 LYS A N 1
ATOM 812 C CA . LYS A 1 97 ? -13.335 0.789 16.023 1.00 96.62 97 LYS A CA 1
ATOM 813 C C . LYS A 1 97 ? -13.468 2.309 15.935 1.00 96.62 97 LYS A C 1
ATOM 815 O O . LYS A 1 97 ? -14.113 2.892 16.808 1.00 96.62 97 LYS A O 1
ATOM 820 N N . MET A 1 98 ? -12.887 2.922 14.903 1.00 94.50 98 MET A N 1
ATOM 821 C CA . MET A 1 98 ? -12.967 4.359 14.647 1.00 94.50 98 MET A CA 1
ATOM 822 C C . MET A 1 98 ? -14.417 4.797 14.406 1.00 94.50 98 MET A C 1
ATOM 824 O O . MET A 1 98 ? -14.919 5.635 15.155 1.00 94.50 98 MET A O 1
ATOM 828 N N . GLU A 1 99 ? -15.135 4.137 13.495 1.00 94.56 99 GLU A N 1
ATOM 829 C CA . GLU A 1 99 ? -16.550 4.420 13.200 1.00 94.56 99 GLU A CA 1
ATOM 830 C C . GLU A 1 99 ? -17.445 4.307 14.451 1.00 94.56 99 GLU A C 1
ATOM 832 O O . GLU A 1 99 ? -18.288 5.164 14.720 1.00 94.56 99 GLU A O 1
ATOM 837 N N . MET A 1 100 ? -17.241 3.271 15.277 1.00 93.81 100 MET A N 1
ATOM 838 C CA . MET A 1 100 ? -17.982 3.103 16.535 1.00 93.81 100 MET A CA 1
ATOM 839 C C . MET A 1 100 ? -17.665 4.178 17.580 1.00 93.81 100 MET A C 1
ATOM 841 O O . MET A 1 100 ? -18.486 4.414 18.470 1.00 93.81 100 MET A O 1
ATOM 845 N N . SER A 1 101 ? -16.461 4.751 17.549 1.00 90.81 101 SER A N 1
ATOM 846 C CA . SER A 1 101 ? -16.070 5.815 18.474 1.00 90.81 101 SER A CA 1
ATOM 847 C C . SER A 1 101 ? -16.715 7.143 18.091 1.00 90.81 101 SER A C 1
ATOM 849 O O . SER A 1 101 ? -17.246 7.821 18.965 1.00 90.81 101 SER A O 1
ATOM 851 N N . GLU A 1 102 ? -16.768 7.448 16.793 1.00 87.75 102 GLU A N 1
ATOM 852 C CA . GLU A 1 102 ? -17.377 8.668 16.261 1.00 87.75 102 GLU A CA 1
ATOM 853 C C . GLU A 1 102 ? -18.897 8.668 16.438 1.00 87.75 102 GLU A C 1
ATOM 855 O O . GLU A 1 102 ? -19.471 9.682 16.823 1.00 87.75 102 GLU A O 1
ATOM 860 N N . ALA A 1 103 ? -19.550 7.514 16.268 1.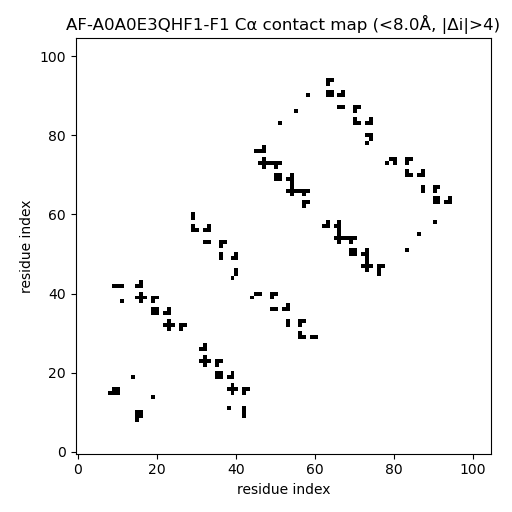00 83.31 103 ALA A N 1
ATOM 861 C CA . ALA A 1 103 ? -20.996 7.369 16.457 1.00 83.31 103 ALA A CA 1
ATOM 862 C C . ALA A 1 103 ? -21.480 7.569 17.911 1.00 83.31 103 ALA A C 1
ATOM 864 O O . ALA A 1 103 ? -22.687 7.614 18.154 1.00 83.31 103 ALA A O 1
ATOM 865 N N . LYS A 1 104 ? -20.567 7.630 18.891 1.00 71.00 104 LYS A N 1
ATOM 866 C CA . LYS A 1 104 ? -20.880 7.816 20.322 1.00 71.00 104 LYS A CA 1
ATOM 867 C C . LYS A 1 104 ? -20.673 9.252 20.818 1.00 71.00 104 LYS A C 1
ATOM 869 O O . LYS A 1 104 ? -20.942 9.508 21.993 1.00 71.00 104 LYS A O 1
ATOM 874 N N . THR A 1 105 ? -20.182 10.140 19.960 1.00 60.47 105 THR A N 1
ATOM 875 C CA . THR A 1 105 ? -19.951 11.572 20.223 1.00 60.47 105 THR A CA 1
ATOM 876 C C . THR A 1 105 ? -21.057 12.420 19.623 1.00 60.47 105 THR A C 1
ATOM 878 O O . THR A 1 105 ? -21.439 13.405 20.291 1.00 60.47 105 THR A O 1
#

InterPro domains:
  IPR011990 Tetratricopeptide-like helical domain superfamily [G3DSA:1.25.40.10] (5-105)
  IPR011990 Tetratricopeptide-like helical domain superfamily [SSF48452] (28-98)
  IPR019734 Tetratricopeptide repeat [PF00515] (50-79)
  IPR019734 Tetratricopeptide repeat [PS50005] (48-81)
  IPR019734 Tetratricopeptide repeat [SM00028] (17-47)
  IPR019734 Tetratricopeptide repeat [SM00028] (48-81)
  IPR051685 Ycf3/AcsC/BcsC/TPR Multifunctional [PTHR44943] (22-97)

Foldseek 3Di:
DDPVVVVPADDDPNHGLVRLCVVLVPDDQLVSNLVSLVRNCVRVVLPLVSLQVNLVSCVVVLVLVSSLVSLVSSCVSPVPDVSSVVSNVVSVVSVVVVVVVVVVD